Protein AF-A0A1Q7A7P5-F1 (afdb_monomer_lite)

Structure (mmCIF, N/CA/C/O backbone):
data_AF-A0A1Q7A7P5-F1
#
_entry.id   AF-A0A1Q7A7P5-F1
#
loop_
_atom_site.group_PDB
_atom_site.id
_atom_site.type_symbol
_atom_site.label_atom_id
_atom_site.label_alt_id
_atom_site.label_comp_id
_atom_site.label_asym_id
_atom_site.label_entity_id
_atom_site.label_seq_id
_atom_site.pdbx_PDB_ins_code
_atom_site.Cartn_x
_atom_site.Cartn_y
_atom_site.Cartn_z
_atom_site.occupancy
_atom_site.B_iso_or_equiv
_atom_site.auth_seq_id
_atom_site.auth_comp_id
_atom_site.auth_asym_id
_atom_site.auth_atom_id
_atom_site.pdbx_PDB_model_num
ATOM 1 N N . MET A 1 1 ? -13.760 4.037 -12.190 1.00 54.38 1 MET A N 1
ATOM 2 C CA . MET A 1 1 ? -12.512 4.746 -11.846 1.00 54.38 1 MET A CA 1
ATOM 3 C C . MET A 1 1 ? -11.557 3.686 -11.324 1.00 54.38 1 MET A C 1
ATOM 5 O O . MET A 1 1 ? -11.942 2.973 -10.408 1.00 54.38 1 MET A O 1
ATOM 9 N N . PHE A 1 2 ? -10.432 3.462 -12.001 1.00 64.88 2 PHE A N 1
ATOM 10 C CA . PHE A 1 2 ? -9.430 2.470 -11.603 1.00 64.88 2 PHE A CA 1
ATOM 11 C C . PHE A 1 2 ? -8.245 3.225 -11.013 1.00 64.88 2 PHE A C 1
ATOM 13 O O . PHE A 1 2 ? -7.707 4.115 -11.669 1.00 64.88 2 PHE A O 1
ATOM 20 N N . SER A 1 3 ? -7.893 2.896 -9.776 1.00 76.94 3 SER A N 1
ATOM 21 C CA . SER A 1 3 ? -6.980 3.692 -8.958 1.00 76.94 3 SER A CA 1
ATOM 22 C C . SER A 1 3 ? -6.176 2.735 -8.095 1.00 76.94 3 SER A C 1
ATOM 24 O O . SER A 1 3 ? -6.600 2.400 -6.982 1.00 76.94 3 SER A O 1
ATOM 26 N N . PRO A 1 4 ? -5.081 2.191 -8.646 1.00 88.12 4 PRO A N 1
ATOM 27 C CA . PRO A 1 4 ? -4.372 1.124 -7.983 1.00 88.12 4 PRO A CA 1
ATOM 28 C C . PRO A 1 4 ? -3.690 1.642 -6.722 1.00 88.12 4 PRO A C 1
ATOM 30 O O . PRO A 1 4 ? -3.117 2.736 -6.701 1.00 88.12 4 PRO A O 1
ATOM 33 N N . LEU A 1 5 ? -3.753 0.826 -5.675 1.00 93.69 5 LEU A N 1
ATOM 34 C CA . LEU A 1 5 ? -2.836 0.933 -4.556 1.00 93.69 5 LEU A CA 1
ATOM 35 C C . LEU A 1 5 ? -1.515 0.298 -4.989 1.00 93.69 5 LEU A C 1
ATOM 37 O O . LEU A 1 5 ? -1.501 -0.830 -5.480 1.00 93.69 5 LEU A O 1
ATOM 41 N N . ILE A 1 6 ? -0.423 1.026 -4.795 1.00 95.56 6 ILE A N 1
ATOM 42 C CA . ILE A 1 6 ? 0.942 0.577 -5.044 1.00 95.56 6 ILE A CA 1
ATOM 43 C C . ILE A 1 6 ? 1.725 0.797 -3.752 1.00 95.56 6 ILE A C 1
ATOM 45 O O . ILE A 1 6 ? 1.873 1.931 -3.293 1.00 95.56 6 ILE A O 1
ATOM 49 N N . LEU A 1 7 ? 2.229 -0.289 -3.171 1.00 97.38 7 LEU A N 1
ATOM 50 C CA . LEU A 1 7 ? 3.116 -0.253 -2.014 1.00 97.38 7 LEU A CA 1
ATOM 51 C C . LEU A 1 7 ? 4.496 -0.762 -2.408 1.00 97.38 7 LEU A C 1
ATOM 53 O O . LEU A 1 7 ? 4.619 -1.759 -3.118 1.00 97.38 7 LEU A O 1
ATOM 57 N N . ALA A 1 8 ? 5.536 -0.104 -1.918 1.00 98.00 8 ALA A N 1
ATOM 58 C CA . ALA A 1 8 ? 6.889 -0.644 -1.931 1.00 98.00 8 ALA A CA 1
ATOM 59 C C . ALA A 1 8 ? 7.669 -0.109 -0.728 1.00 98.00 8 ALA A C 1
ATOM 61 O O . ALA A 1 8 ? 7.352 0.955 -0.200 1.00 98.00 8 ALA A O 1
ATOM 62 N N . GLU A 1 9 ? 8.709 -0.826 -0.311 1.00 97.69 9 GLU A N 1
ATOM 63 C CA . GLU A 1 9 ? 9.497 -0.484 0.884 1.00 97.69 9 GLU A CA 1
ATOM 64 C C . GLU A 1 9 ? 10.210 0.874 0.784 1.00 97.69 9 GLU A C 1
ATOM 66 O O . GLU A 1 9 ? 10.540 1.494 1.793 1.00 97.69 9 GLU A O 1
ATOM 71 N N . THR A 1 10 ? 10.470 1.360 -0.435 1.00 97.12 10 THR A N 1
ATOM 72 C CA . TH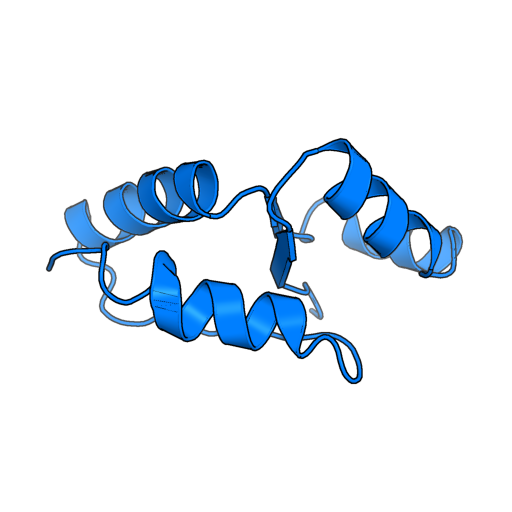R A 1 10 ? 11.219 2.602 -0.656 1.00 97.12 10 THR A CA 1
ATOM 73 C C . THR A 1 10 ? 10.626 3.444 -1.784 1.00 97.12 10 THR A C 1
ATOM 75 O O . THR A 1 10 ? 10.095 2.881 -2.745 1.00 97.12 10 THR A O 1
ATOM 78 N N . PRO A 1 11 ? 10.805 4.780 -1.760 1.00 96.44 11 PRO A N 1
ATOM 79 C CA . PRO A 1 11 ? 10.384 5.655 -2.857 1.00 96.44 11 PRO A CA 1
ATOM 80 C C . PRO A 1 11 ? 10.951 5.262 -4.227 1.00 96.44 11 PRO A C 1
ATOM 82 O O . PRO A 1 11 ? 10.252 5.337 -5.234 1.00 96.44 11 PRO A O 1
ATOM 85 N N . ALA A 1 12 ? 12.197 4.784 -4.273 1.00 97.25 12 ALA A N 1
ATOM 86 C CA . ALA A 1 12 ? 12.812 4.317 -5.513 1.00 97.25 12 ALA A CA 1
ATOM 87 C C . ALA A 1 12 ? 12.101 3.075 -6.078 1.00 97.25 12 ALA A C 1
ATOM 89 O O . ALA A 1 12 ? 11.869 2.989 -7.282 1.00 97.25 12 ALA A O 1
ATOM 90 N N . ALA A 1 13 ? 11.706 2.135 -5.215 1.00 97.50 13 ALA A N 1
ATOM 91 C CA . ALA A 1 13 ? 10.951 0.954 -5.625 1.00 97.50 13 ALA A CA 1
ATOM 92 C C . ALA A 1 13 ? 9.520 1.307 -6.063 1.00 97.50 13 ALA A C 1
ATOM 94 O O . ALA A 1 13 ? 9.009 0.715 -7.012 1.00 97.50 13 ALA A O 1
ATOM 95 N N . ILE A 1 14 ? 8.899 2.317 -5.442 1.00 96.44 14 ILE A N 1
ATOM 96 C CA . ILE A 1 14 ? 7.614 2.863 -5.902 1.00 96.44 14 ILE A CA 1
ATOM 97 C C . ILE A 1 14 ? 7.756 3.387 -7.332 1.00 96.44 14 ILE A C 1
ATOM 99 O O . ILE A 1 14 ? 6.971 3.011 -8.203 1.00 96.44 14 ILE A O 1
ATOM 103 N N . GLN A 1 15 ? 8.776 4.210 -7.596 1.00 95.25 15 GLN A N 1
ATOM 104 C CA . GLN A 1 15 ? 9.009 4.745 -8.936 1.00 95.25 15 GLN A CA 1
ATOM 105 C C . GLN A 1 15 ? 9.247 3.624 -9.954 1.00 95.25 15 GLN A C 1
ATOM 107 O O . GLN A 1 15 ? 8.644 3.635 -11.022 1.00 95.25 15 GLN A O 1
ATOM 112 N N . ALA A 1 16 ? 10.025 2.600 -9.592 1.00 95.62 16 ALA A N 1
ATOM 113 C CA . ALA A 1 16 ? 10.257 1.442 -10.453 1.00 95.62 16 ALA A CA 1
ATOM 114 C C . ALA A 1 16 ? 8.971 0.656 -10.779 1.00 95.62 16 ALA A C 1
ATOM 116 O O . ALA A 1 16 ? 8.879 0.061 -11.853 1.00 95.62 16 ALA A O 1
ATOM 117 N N . LYS A 1 17 ? 7.971 0.639 -9.886 1.00 94.25 17 LYS A N 1
ATOM 118 C CA . LYS A 1 17 ? 6.639 0.084 -10.184 1.00 94.25 17 LYS A CA 1
ATOM 119 C C . LYS A 1 17 ? 5.841 0.989 -11.110 1.00 94.25 17 LYS A C 1
ATOM 121 O O . LYS A 1 17 ? 5.233 0.497 -12.054 1.00 94.25 17 LYS A O 1
ATOM 126 N N . LEU A 1 18 ? 5.854 2.298 -10.866 1.00 92.25 18 LEU A N 1
ATOM 127 C CA . LEU A 1 18 ? 5.162 3.271 -11.713 1.00 92.25 18 LEU A CA 1
ATOM 128 C C . LEU A 1 18 ? 5.704 3.238 -13.147 1.00 92.25 18 LEU A C 1
ATOM 130 O O . LEU A 1 18 ? 4.920 3.188 -14.088 1.00 92.25 18 LEU A O 1
ATOM 134 N N . ASP A 1 19 ? 7.019 3.142 -13.328 1.00 93.19 19 ASP A N 1
ATOM 135 C CA . ASP A 1 19 ? 7.662 3.107 -14.647 1.00 93.19 19 ASP A CA 1
ATOM 136 C C . ASP A 1 19 ? 7.250 1.896 -15.513 1.00 93.19 19 ASP A C 1
ATOM 138 O O . ASP A 1 19 ? 7.461 1.907 -16.727 1.00 93.19 19 ASP A O 1
ATOM 142 N N . GLN A 1 20 ? 6.630 0.864 -14.925 1.00 90.75 20 GLN A N 1
ATOM 143 C CA . GLN A 1 20 ? 6.088 -0.294 -15.652 1.00 90.75 20 GLN A CA 1
ATOM 144 C C . GLN A 1 20 ? 4.738 -0.003 -16.322 1.00 90.75 20 GLN A C 1
ATOM 146 O O . GLN A 1 20 ? 4.316 -0.739 -17.217 1.00 90.75 20 GLN A O 1
ATOM 151 N N . PHE A 1 21 ? 4.042 1.056 -15.909 1.00 88.19 21 PHE A N 1
ATOM 152 C CA . PHE A 1 21 ? 2.772 1.447 -16.506 1.00 88.19 21 PHE A CA 1
ATOM 153 C C . PHE A 1 21 ? 3.001 2.293 -17.768 1.00 88.19 21 PHE A C 1
ATOM 155 O O . PHE A 1 21 ? 3.902 3.135 -17.812 1.00 88.19 21 PHE A O 1
ATOM 162 N N . PRO A 1 22 ? 2.143 2.162 -18.798 1.00 89.88 22 PRO A N 1
ATOM 163 C CA . PRO A 1 22 ? 2.143 3.101 -19.911 1.00 89.88 22 PRO A CA 1
ATOM 164 C C . PRO A 1 22 ? 1.973 4.544 -19.413 1.00 89.88 22 PRO A C 1
ATOM 166 O O . PRO A 1 22 ? 1.058 4.836 -18.645 1.00 89.88 22 PRO A O 1
ATOM 169 N N . LYS A 1 23 ? 2.808 5.478 -19.885 1.00 87.75 23 LYS A N 1
ATOM 170 C CA . LYS A 1 23 ? 2.783 6.884 -19.426 1.00 87.75 23 LYS A CA 1
ATOM 171 C C . LYS A 1 23 ? 1.420 7.560 -19.605 1.00 87.75 23 LYS A C 1
ATOM 173 O O . LYS A 1 23 ? 1.001 8.336 -18.754 1.00 87.75 23 LYS A O 1
ATOM 178 N N . THR A 1 24 ? 0.716 7.247 -20.692 1.00 87.94 24 THR A N 1
ATOM 179 C CA . THR A 1 24 ? -0.645 7.747 -20.954 1.00 87.94 24 THR A CA 1
ATOM 180 C C . THR A 1 24 ? -1.649 7.242 -19.922 1.00 87.94 24 THR A C 1
ATOM 182 O O . THR A 1 24 ? -2.543 7.982 -19.517 1.00 87.94 24 THR A O 1
ATOM 185 N N . LEU A 1 25 ? -1.475 6.002 -19.461 1.00 85.38 25 LEU A N 1
ATOM 186 C CA . LEU A 1 25 ? -2.294 5.407 -18.417 1.00 85.38 25 LEU A CA 1
ATOM 187 C C . LEU A 1 25 ? -2.012 6.070 -17.065 1.00 85.38 25 LEU A C 1
ATOM 189 O O . LEU A 1 25 ? -2.955 6.489 -16.403 1.00 85.38 25 LEU A O 1
ATOM 193 N N . LEU A 1 26 ? -0.740 6.248 -16.696 1.00 85.38 26 LEU A N 1
ATOM 194 C CA . LEU A 1 26 ? -0.366 6.952 -15.463 1.00 85.38 26 LEU A CA 1
ATOM 195 C C . LEU A 1 26 ? -0.921 8.376 -15.413 1.00 85.38 26 LEU A C 1
ATOM 197 O O . LEU A 1 26 ? -1.521 8.752 -14.412 1.00 85.38 26 LEU A O 1
ATOM 201 N N . ALA A 1 27 ? -0.786 9.135 -16.504 1.00 85.88 27 ALA A N 1
ATOM 202 C CA . ALA A 1 27 ? -1.327 10.490 -16.597 1.00 85.88 27 ALA A CA 1
ATOM 203 C C . ALA A 1 27 ? -2.852 10.514 -16.385 1.00 85.88 27 ALA A C 1
ATOM 205 O O . ALA A 1 27 ? -3.377 11.392 -15.709 1.00 85.88 27 ALA A O 1
ATOM 206 N N . SER A 1 28 ? -3.575 9.508 -16.893 1.00 83.69 28 SER A N 1
ATOM 207 C CA . SER A 1 28 ? -5.023 9.389 -16.664 1.00 83.69 28 SER A CA 1
ATOM 208 C C . SER A 1 28 ? -5.399 9.068 -15.210 1.00 83.69 28 SER A C 1
ATOM 210 O O . SER A 1 28 ? -6.541 9.288 -14.809 1.00 83.69 28 SER A O 1
ATOM 212 N N . MET A 1 29 ? -4.453 8.556 -14.417 1.00 82.44 29 MET A N 1
ATOM 213 C CA . MET A 1 29 ? -4.665 8.148 -13.028 1.00 82.44 29 MET A CA 1
ATOM 214 C C . MET A 1 29 ? -4.046 9.109 -12.015 1.00 82.44 29 MET A C 1
ATOM 216 O O . MET A 1 29 ? -4.209 8.865 -10.824 1.00 82.44 29 MET A O 1
ATOM 220 N N . GLU A 1 30 ? -3.366 10.174 -12.449 1.00 75.44 30 GLU A N 1
ATOM 221 C CA . GLU A 1 30 ? -2.513 11.037 -11.616 1.00 75.44 30 GLU A CA 1
ATOM 222 C C . GLU A 1 30 ? -3.201 11.521 -10.329 1.00 75.44 30 GLU A C 1
ATOM 224 O O . GLU A 1 30 ? -2.588 11.555 -9.267 1.00 75.44 30 GLU A O 1
ATOM 229 N N . GLN A 1 31 ? -4.506 11.802 -10.381 1.00 76.00 31 GLN A N 1
ATOM 230 C CA . GLN A 1 31 ? -5.272 12.256 -9.213 1.00 76.00 31 GLN A CA 1
ATOM 231 C C . GLN A 1 31 ? -5.755 11.137 -8.280 1.00 76.00 31 GLN A C 1
ATOM 233 O O . GLN A 1 31 ? -6.383 11.408 -7.258 1.00 76.00 31 GLN A O 1
ATOM 238 N N . THR A 1 32 ? -5.530 9.879 -8.643 1.00 79.12 32 THR A N 1
ATOM 239 C CA . THR A 1 32 ? -6.189 8.735 -8.010 1.00 79.12 32 THR A CA 1
ATOM 240 C C . THR A 1 32 ? -5.254 7.586 -7.634 1.00 79.12 32 THR A C 1
ATOM 242 O O . THR A 1 32 ? -5.600 6.823 -6.735 1.00 79.12 32 THR A O 1
ATOM 245 N N . VAL A 1 33 ? -4.073 7.456 -8.256 1.00 83.38 33 VAL A N 1
ATOM 246 C CA . VAL A 1 33 ? -3.074 6.464 -7.822 1.00 83.38 33 VAL A CA 1
ATOM 247 C C . VAL A 1 33 ? -2.647 6.764 -6.390 1.00 83.38 33 VAL A C 1
ATOM 249 O O . VAL A 1 33 ? -2.321 7.899 -6.046 1.00 83.38 33 VAL A O 1
ATOM 252 N N . VAL A 1 34 ? -2.592 5.723 -5.563 1.00 88.38 34 VAL A N 1
ATOM 253 C CA . VAL A 1 34 ? -1.988 5.798 -4.232 1.00 88.38 34 VAL A CA 1
ATOM 254 C C . VAL A 1 34 ? -0.701 4.990 -4.272 1.00 88.38 34 VAL A C 1
ATOM 256 O O . VAL A 1 34 ? -0.740 3.769 -4.177 1.00 88.38 34 VAL A O 1
ATOM 259 N N . ALA A 1 35 ? 0.427 5.674 -4.445 1.00 94.12 35 ALA A N 1
ATOM 260 C CA . ALA A 1 35 ? 1.751 5.068 -4.517 1.00 94.12 35 ALA A CA 1
ATOM 261 C C . ALA A 1 35 ? 2.578 5.529 -3.311 1.00 94.12 35 ALA A C 1
ATOM 263 O O . ALA A 1 35 ? 2.886 6.713 -3.194 1.00 94.12 35 ALA A O 1
ATOM 264 N N . THR A 1 36 ? 2.854 4.631 -2.365 1.00 96.19 36 THR A N 1
ATOM 265 C CA . THR A 1 36 ? 3.376 5.026 -1.046 1.00 96.19 36 THR A CA 1
ATOM 266 C C . THR A 1 36 ? 4.128 3.891 -0.344 1.00 96.19 36 THR A C 1
ATOM 268 O O . THR A 1 36 ? 4.080 2.740 -0.777 1.00 96.19 36 THR A O 1
ATOM 271 N N . THR A 1 37 ? 4.853 4.207 0.729 1.00 98.19 37 THR A N 1
ATOM 272 C CA . THR A 1 37 ? 5.501 3.201 1.586 1.00 98.19 37 THR A CA 1
ATOM 273 C C . THR A 1 37 ? 4.520 2.627 2.618 1.00 98.19 37 THR A C 1
ATOM 275 O O . THR A 1 37 ? 3.517 3.278 2.926 1.00 98.19 37 THR A O 1
ATOM 278 N N . PRO A 1 38 ? 4.785 1.449 3.223 1.00 98.06 38 PRO A N 1
ATOM 279 C CA . PRO A 1 38 ? 3.921 0.899 4.272 1.00 98.06 38 PRO A CA 1
ATOM 280 C C . PRO A 1 38 ? 3.693 1.873 5.437 1.00 98.06 38 PRO A C 1
ATOM 282 O O . PRO A 1 38 ? 2.559 2.076 5.867 1.00 98.06 38 PRO A O 1
ATOM 285 N N . GLY A 1 39 ? 4.751 2.543 5.905 1.00 97.50 39 GLY A N 1
ATOM 286 C CA . GLY A 1 39 ? 4.658 3.497 7.015 1.00 97.50 39 GLY A CA 1
ATOM 287 C C . GLY A 1 39 ? 3.785 4.717 6.710 1.00 97.50 39 GLY A C 1
ATOM 288 O O . GLY A 1 39 ? 3.056 5.200 7.575 1.00 97.50 39 GLY A O 1
ATOM 289 N N . GLU A 1 40 ? 3.832 5.224 5.481 1.00 97.31 40 GLU A N 1
ATOM 290 C CA . GLU A 1 40 ? 2.971 6.322 5.031 1.00 97.31 40 GLU A CA 1
ATOM 291 C C . GLU A 1 40 ? 1.527 5.860 4.798 1.00 97.31 40 GLU A C 1
ATOM 293 O O . GLU A 1 40 ? 0.593 6.572 5.178 1.00 97.31 40 GLU A O 1
ATOM 298 N N . ALA A 1 41 ? 1.333 4.655 4.249 1.00 96.38 41 ALA A N 1
ATOM 299 C CA . ALA A 1 41 ? 0.015 4.047 4.087 1.00 96.38 41 ALA A CA 1
ATOM 300 C C . ALA A 1 41 ? -0.702 3.899 5.433 1.00 96.38 41 ALA A C 1
ATOM 302 O O . ALA A 1 41 ? -1.850 4.322 5.547 1.00 96.38 41 ALA A O 1
ATOM 303 N N . ILE A 1 42 ? -0.012 3.382 6.458 1.00 97.12 42 ILE A N 1
ATOM 304 C CA . ILE A 1 42 ? -0.548 3.245 7.820 1.00 97.12 42 ILE A CA 1
ATOM 305 C C . ILE A 1 42 ? -1.024 4.600 8.338 1.00 97.12 42 ILE A C 1
ATOM 307 O O . ILE A 1 42 ? -2.177 4.727 8.729 1.00 97.12 42 ILE A O 1
ATOM 311 N N . LYS A 1 43 ? -0.182 5.641 8.273 1.00 96.50 43 LYS A N 1
ATOM 312 C CA . LYS A 1 43 ? -0.556 6.992 8.726 1.00 96.50 43 LYS A CA 1
ATOM 313 C C . LYS A 1 43 ? -1.801 7.507 8.006 1.00 96.50 43 LYS A C 1
ATOM 315 O O . LYS A 1 43 ? -2.708 8.035 8.641 1.00 96.50 43 LYS A O 1
ATOM 320 N N . ARG A 1 44 ? -1.856 7.349 6.681 1.00 93.88 44 ARG A N 1
ATOM 321 C CA . ARG A 1 44 ? -2.982 7.824 5.868 1.00 93.88 44 ARG A CA 1
ATOM 322 C C . ARG A 1 44 ? -4.272 7.069 6.178 1.00 93.88 44 ARG A C 1
ATOM 324 O O . ARG A 1 44 ? -5.330 7.685 6.257 1.00 93.88 44 ARG A O 1
ATOM 331 N N . MET A 1 45 ? -4.189 5.751 6.322 1.00 94.75 45 MET A N 1
ATOM 332 C CA . MET A 1 45 ? -5.342 4.906 6.617 1.00 94.75 45 MET A CA 1
ATOM 333 C C . MET A 1 45 ? -5.818 5.095 8.055 1.00 94.75 45 MET A C 1
ATOM 335 O O . MET A 1 45 ? -7.023 5.169 8.261 1.00 94.75 45 MET A O 1
ATOM 339 N N . GLN A 1 46 ? -4.911 5.274 9.019 1.00 96.25 46 GLN A N 1
ATOM 340 C CA . GLN A 1 46 ? -5.262 5.544 10.413 1.00 96.25 46 GLN A CA 1
ATOM 341 C C . GLN A 1 46 ? -6.095 6.822 10.543 1.00 96.25 46 GLN A C 1
ATOM 343 O O . GLN A 1 46 ? -7.131 6.789 11.188 1.00 96.25 46 GLN A O 1
ATOM 348 N N . VAL A 1 47 ? -5.747 7.900 9.827 1.00 95.88 47 VAL A N 1
ATOM 349 C CA . VAL A 1 47 ? -6.573 9.126 9.797 1.00 95.88 47 VAL A CA 1
ATOM 350 C C . VAL A 1 47 ? -8.008 8.842 9.340 1.00 95.88 47 VAL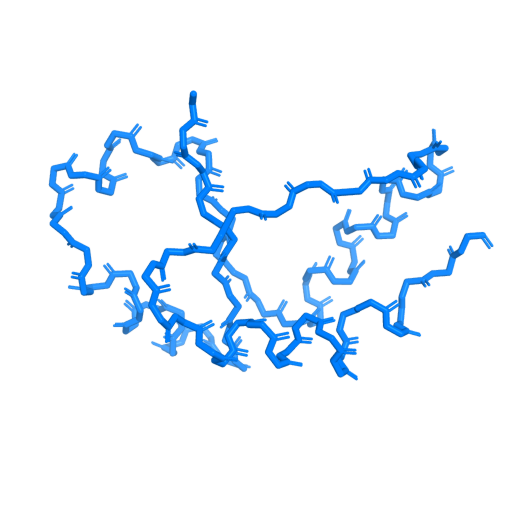 A C 1
ATOM 352 O O . VAL A 1 47 ? -8.945 9.459 9.836 1.00 95.88 47 VAL A O 1
ATOM 355 N N . LEU A 1 48 ? -8.196 7.922 8.390 1.00 94.69 48 LEU A N 1
ATOM 356 C CA . LEU A 1 48 ? -9.526 7.542 7.909 1.00 94.69 48 LEU A CA 1
ATOM 357 C C . LEU A 1 48 ? -10.268 6.681 8.938 1.00 94.69 48 LEU A C 1
ATOM 359 O O . LEU A 1 48 ? -11.463 6.886 9.156 1.00 94.69 48 LEU A O 1
ATOM 363 N N . VAL A 1 49 ? -9.564 5.757 9.591 1.00 95.88 49 VAL A N 1
ATOM 364 C CA . VAL A 1 49 ? -10.112 4.954 10.691 1.00 95.88 49 VAL A CA 1
ATOM 365 C C . VAL A 1 49 ? -10.559 5.852 11.849 1.00 95.88 49 VAL A C 1
ATOM 367 O O . VAL A 1 49 ? -11.699 5.734 12.292 1.00 95.88 49 VAL A O 1
ATOM 370 N N . ASP A 1 50 ? -9.733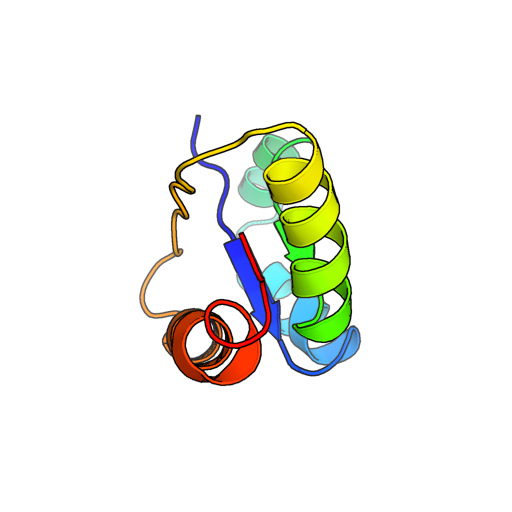 6.822 12.251 1.00 96.44 50 ASP A N 1
ATOM 371 C CA . ASP A 1 50 ? -10.003 7.754 13.356 1.00 96.44 50 ASP A CA 1
ATOM 372 C C . ASP A 1 50 ? -11.273 8.597 13.132 1.00 96.44 50 ASP A C 1
ATOM 374 O O . ASP A 1 50 ? -11.936 9.000 14.088 1.00 96.44 50 ASP A O 1
ATOM 378 N N . VAL A 1 51 ? -11.644 8.859 11.871 1.00 96.69 51 VAL A N 1
ATOM 379 C CA . VAL A 1 51 ? -12.886 9.572 11.509 1.00 96.69 51 VAL A CA 1
ATOM 380 C C . VAL A 1 51 ? -14.059 8.632 11.201 1.00 96.69 51 VAL A C 1
ATOM 382 O O . VAL A 1 51 ? -15.105 9.075 10.724 1.00 96.69 51 VAL A O 1
ATOM 385 N N . GLY A 1 52 ? -13.910 7.337 11.489 1.00 95.94 52 GLY A N 1
ATOM 386 C CA . GLY A 1 52 ? -14.984 6.347 11.474 1.00 95.94 52 GLY A CA 1
ATOM 387 C C . GLY A 1 52 ? -15.081 5.487 10.214 1.00 95.94 52 GLY A C 1
ATOM 388 O O . GLY A 1 52 ? -16.080 4.778 10.063 1.00 95.94 52 GLY A O 1
ATOM 389 N N . PHE A 1 53 ? -14.095 5.494 9.308 1.00 94.88 53 PHE A N 1
ATOM 390 C CA . PHE A 1 53 ? -14.116 4.579 8.158 1.00 94.88 53 PHE A CA 1
ATOM 391 C C . PHE A 1 53 ? -14.024 3.122 8.622 1.00 94.88 53 PHE A C 1
ATOM 393 O O . PHE A 1 53 ? -13.157 2.761 9.409 1.00 94.88 53 PHE A O 1
ATOM 400 N N . GLN A 1 54 ? -14.912 2.278 8.092 1.00 90.75 54 GLN A N 1
ATOM 401 C CA . GLN A 1 54 ? -15.054 0.878 8.519 1.00 90.75 54 GLN A CA 1
ATOM 402 C C . GLN A 1 54 ? -14.465 -0.134 7.529 1.00 90.75 54 GLN A C 1
ATOM 404 O O . GLN A 1 54 ? -14.321 -1.308 7.857 1.00 90.75 54 GLN A O 1
ATOM 409 N N . TYR A 1 55 ? -14.171 0.278 6.294 1.00 91.12 55 TYR A N 1
ATOM 410 C CA . TYR A 1 55 ? -13.637 -0.617 5.273 1.00 91.12 55 TYR A CA 1
ATOM 411 C C . TYR A 1 55 ? -12.830 0.144 4.223 1.00 91.12 55 TYR A C 1
ATOM 413 O O . TYR A 1 55 ? -13.064 1.324 3.958 1.00 91.12 55 TYR A O 1
ATOM 421 N N . PHE A 1 56 ? -11.908 -0.576 3.587 1.00 90.81 56 PHE A N 1
ATOM 422 C CA . PHE A 1 56 ? -11.088 -0.091 2.486 1.00 90.81 56 PHE A CA 1
ATOM 423 C C . PHE A 1 56 ? -11.214 -1.050 1.306 1.00 90.81 56 PHE A C 1
ATOM 425 O O . PHE A 1 56 ? -11.122 -2.265 1.473 1.00 90.81 56 PHE A O 1
ATOM 432 N N . VAL A 1 57 ? -11.409 -0.504 0.107 1.00 90.44 57 VAL A N 1
ATOM 433 C CA . VAL A 1 57 ? -11.377 -1.274 -1.141 1.00 90.44 57 VAL A CA 1
ATOM 434 C C . VAL A 1 57 ? -10.126 -0.866 -1.902 1.00 90.44 57 VAL A C 1
ATOM 436 O O . VAL A 1 57 ? -10.030 0.255 -2.396 1.00 90.44 57 VAL A O 1
ATOM 439 N N . CYS A 1 58 ? -9.160 -1.776 -1.983 1.00 89.88 58 CYS A N 1
ATOM 440 C CA . CYS A 1 58 ? -7.911 -1.556 -2.700 1.00 89.88 58 CYS A CA 1
ATOM 441 C C . CYS A 1 58 ? -7.954 -2.297 -4.036 1.00 89.88 58 CYS A C 1
ATOM 443 O O . CYS A 1 58 ? -8.231 -3.494 -4.078 1.00 89.88 58 CYS A O 1
ATOM 445 N N . THR A 1 59 ? -7.655 -1.593 -5.129 1.00 90.38 59 THR A N 1
ATOM 446 C CA . THR A 1 59 ? -7.431 -2.237 -6.429 1.00 90.38 59 THR A CA 1
ATOM 447 C C . THR A 1 59 ? -5.940 -2.482 -6.607 1.00 90.38 59 THR A C 1
ATOM 449 O O . THR A 1 59 ? -5.146 -1.575 -6.377 1.00 90.38 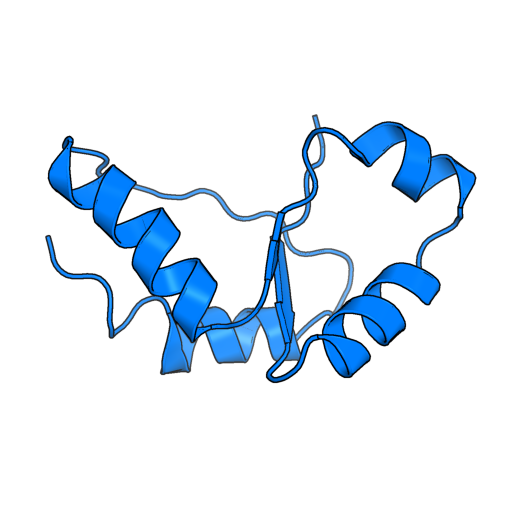59 THR A O 1
ATOM 452 N N . ILE A 1 60 ? -5.555 -3.705 -6.970 1.00 90.31 60 ILE A N 1
ATOM 453 C CA . ILE A 1 60 ? -4.159 -4.076 -7.224 1.00 90.31 60 ILE A CA 1
ATOM 454 C C . ILE A 1 60 ? -4.005 -4.346 -8.718 1.00 90.31 60 ILE A C 1
ATOM 456 O O . ILE A 1 60 ? -4.802 -5.075 -9.310 1.00 90.31 60 ILE A O 1
ATOM 460 N N . SER A 1 61 ? -2.999 -3.731 -9.336 1.00 85.88 61 SER A N 1
ATOM 461 C CA . SER A 1 61 ? -2.721 -3.905 -10.761 1.00 85.88 61 SER A CA 1
ATOM 462 C C . SER A 1 61 ? -1.979 -5.211 -11.021 1.00 85.88 61 SER A C 1
ATOM 464 O O . SER A 1 61 ? -0.901 -5.439 -10.474 1.00 85.88 61 SER A O 1
ATOM 466 N N . GLY A 1 62 ? -2.511 -6.033 -11.927 1.00 85.44 62 GLY A N 1
ATOM 467 C CA . GLY A 1 62 ? -1.831 -7.235 -12.408 1.00 85.44 62 GLY A CA 1
ATOM 468 C C . GLY A 1 62 ? -1.461 -8.198 -11.277 1.00 85.44 62 GLY A C 1
ATOM 469 O O . GLY A 1 62 ? -2.302 -8.545 -10.454 1.00 85.44 62 GLY A O 1
ATOM 470 N N . ASN A 1 63 ? -0.199 -8.631 -11.256 1.00 88.19 63 ASN A N 1
ATOM 471 C CA . ASN A 1 63 ? 0.340 -9.568 -10.269 1.00 88.19 63 ASN A CA 1
ATOM 472 C C . ASN A 1 63 ? 1.307 -8.877 -9.291 1.00 88.19 63 ASN A C 1
ATOM 474 O O . ASN A 1 63 ? 2.381 -9.406 -9.005 1.00 88.19 63 ASN A O 1
ATOM 478 N N . ASP A 1 64 ? 0.968 -7.676 -8.812 1.00 94.12 64 ASP A N 1
ATOM 479 C CA . ASP A 1 64 ? 1.757 -6.974 -7.790 1.00 94.12 64 ASP A CA 1
ATOM 480 C C . ASP A 1 64 ? 1.585 -7.630 -6.404 1.00 94.12 64 ASP A C 1
ATOM 482 O O . ASP A 1 64 ? 0.939 -7.114 -5.488 1.00 94.12 64 ASP A O 1
ATOM 486 N N . VAL A 1 65 ? 2.161 -8.828 -6.277 1.00 95.50 65 VAL A N 1
ATOM 487 C CA . VAL A 1 65 ? 2.147 -9.660 -5.067 1.00 95.50 65 VAL A CA 1
ATOM 488 C C . VAL A 1 65 ? 2.892 -8.980 -3.923 1.00 95.50 65 VAL A C 1
ATOM 490 O O . VAL A 1 65 ? 2.534 -9.162 -2.764 1.00 95.50 65 VAL A O 1
ATOM 493 N N . GLU A 1 66 ? 3.905 -8.169 -4.227 1.00 96.81 66 GLU A N 1
ATOM 494 C CA . GLU A 1 66 ? 4.603 -7.394 -3.204 1.00 96.81 66 GLU A CA 1
ATOM 495 C C . GLU A 1 66 ? 3.646 -6.405 -2.536 1.00 96.81 66 GLU A C 1
ATOM 497 O O . GLU A 1 66 ? 3.570 -6.390 -1.310 1.00 96.81 66 GLU A O 1
ATOM 502 N N . THR A 1 67 ? 2.854 -5.645 -3.304 1.00 97.12 67 THR A N 1
ATOM 503 C CA . THR A 1 67 ? 1.854 -4.747 -2.711 1.00 97.12 67 THR A CA 1
ATOM 504 C C . THR A 1 67 ? 0.861 -5.512 -1.834 1.00 97.12 67 THR A C 1
ATOM 506 O O . THR A 1 67 ? 0.564 -5.068 -0.725 1.00 97.12 67 THR A O 1
ATOM 509 N N . LEU A 1 68 ? 0.383 -6.679 -2.282 1.00 95.94 68 LEU A N 1
ATOM 510 C CA . LEU A 1 68 ? -0.502 -7.535 -1.481 1.00 95.94 68 LEU A CA 1
ATOM 511 C C . LEU A 1 68 ? 0.155 -7.991 -0.170 1.00 95.94 68 LEU A C 1
ATOM 513 O O . LEU A 1 68 ? -0.472 -7.921 0.886 1.00 95.94 68 LEU A O 1
ATOM 517 N N . ASN A 1 69 ? 1.415 -8.425 -0.222 1.00 97.56 69 ASN A N 1
ATOM 518 C CA . ASN A 1 69 ? 2.155 -8.876 0.954 1.00 97.56 69 ASN A CA 1
ATOM 519 C C . ASN A 1 69 ? 2.400 -7.733 1.940 1.00 97.56 69 ASN A C 1
ATOM 521 O O . ASN A 1 69 ? 2.151 -7.904 3.129 1.00 97.56 69 ASN A O 1
ATOM 525 N N . LEU A 1 70 ? 2.828 -6.562 1.465 1.00 98.25 70 LEU A N 1
ATOM 526 C CA . LEU A 1 70 ? 3.033 -5.384 2.311 1.00 98.25 70 LEU A CA 1
ATOM 527 C C . LEU A 1 70 ? 1.721 -4.929 2.954 1.00 98.25 70 LEU A C 1
ATOM 529 O O . LEU A 1 70 ? 1.686 -4.622 4.147 1.00 98.25 70 LEU A O 1
ATOM 533 N N . LEU A 1 71 ? 0.624 -4.952 2.194 1.00 96.00 71 LEU A N 1
ATOM 534 C CA . LEU A 1 71 ? -0.700 -4.640 2.715 1.00 96.00 71 LEU A CA 1
ATOM 535 C C . LEU A 1 71 ? -1.094 -5.617 3.835 1.00 96.00 71 LEU A C 1
ATOM 537 O O . LEU A 1 71 ? -1.482 -5.180 4.914 1.00 96.00 71 LEU A O 1
ATOM 541 N N . ALA A 1 72 ? -0.953 -6.923 3.601 1.00 96.44 72 ALA A N 1
ATOM 542 C CA . ALA A 1 72 ? -1.362 -7.965 4.541 1.00 96.44 72 ALA A CA 1
ATOM 543 C C . ALA A 1 72 ? -0.460 -8.079 5.781 1.00 96.44 72 ALA A C 1
ATOM 545 O O . ALA A 1 72 ? -0.954 -8.360 6.870 1.00 96.44 72 ALA A O 1
ATOM 546 N N . GLN A 1 73 ? 0.852 -7.894 5.626 1.00 98.00 73 GLN A N 1
ATOM 547 C CA . GLN A 1 73 ? 1.837 -8.159 6.679 1.00 98.00 73 GLN A CA 1
ATOM 548 C C . GLN A 1 73 ? 2.231 -6.908 7.460 1.00 98.00 73 GLN A C 1
ATOM 550 O O . 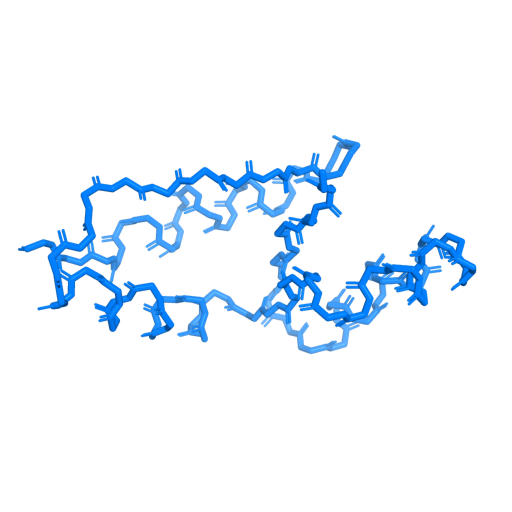GLN A 1 73 ? 2.596 -7.019 8.628 1.00 98.00 73 GLN A O 1
ATOM 555 N N . GLN A 1 74 ? 2.178 -5.729 6.835 1.00 97.94 74 GLN A N 1
ATOM 556 C CA . GLN A 1 74 ? 2.648 -4.490 7.453 1.00 97.94 74 GLN A CA 1
ATOM 557 C C . GLN A 1 74 ? 1.535 -3.465 7.628 1.00 97.94 74 GLN A C 1
ATOM 559 O O . GLN A 1 74 ? 1.419 -2.895 8.703 1.00 97.94 74 GLN A O 1
ATOM 564 N N . VAL A 1 75 ? 0.696 -3.223 6.621 1.00 96.75 75 VAL A N 1
ATOM 565 C CA . VAL A 1 75 ? -0.279 -2.123 6.709 1.00 96.75 75 VAL A CA 1
ATOM 566 C C . VAL A 1 75 ? -1.505 -2.510 7.536 1.00 96.75 75 VAL A C 1
ATOM 568 O O . VAL A 1 75 ? -1.766 -1.879 8.555 1.00 96.75 75 VAL A O 1
ATOM 571 N N . ILE A 1 76 ? -2.238 -3.555 7.134 1.00 95.06 76 ILE A N 1
ATOM 572 C CA . ILE A 1 76 ? -3.486 -3.976 7.796 1.00 95.06 76 ILE A CA 1
ATOM 573 C C . ILE A 1 76 ? -3.277 -4.296 9.288 1.00 95.06 76 ILE A C 1
ATOM 575 O O . ILE A 1 76 ? -4.089 -3.846 10.091 1.00 95.06 76 ILE A O 1
ATOM 579 N N . PRO A 1 77 ? -2.215 -5.012 9.711 1.00 95.75 77 PRO A N 1
ATOM 580 C CA . PRO A 1 77 ? -2.020 -5.315 11.131 1.00 95.75 77 PRO A CA 1
ATOM 581 C C . PRO A 1 77 ? -1.683 -4.099 12.005 1.00 95.75 77 PRO A C 1
ATOM 583 O O . PRO A 1 77 ? -1.764 -4.203 13.224 1.00 95.75 77 PRO A O 1
ATOM 586 N N . ASN A 1 78 ? -1.268 -2.976 11.406 1.00 96.81 78 ASN A N 1
ATOM 587 C CA . ASN A 1 78 ? -0.797 -1.791 12.129 1.00 96.81 78 ASN A CA 1
ATOM 588 C C . ASN A 1 78 ? -1.753 -0.591 12.029 1.00 96.81 78 ASN A C 1
ATOM 590 O O . ASN A 1 78 ? -1.395 0.502 12.466 1.00 96.81 78 ASN A O 1
ATOM 594 N N . ILE A 1 79 ? -2.955 -0.781 11.480 1.00 93.19 79 ILE A N 1
ATOM 595 C CA . ILE A 1 79 ? -4.067 0.165 11.629 1.00 93.19 79 ILE A CA 1
ATOM 596 C C . ILE A 1 79 ? -4.992 -0.339 12.741 1.00 93.19 79 ILE A C 1
ATOM 598 O O . ILE A 1 79 ? -5.292 -1.531 12.808 1.00 93.19 79 ILE A O 1
ATOM 602 N N . VAL A 1 80 ?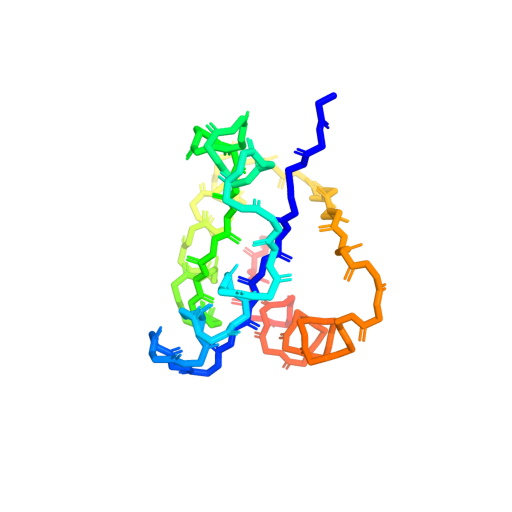 -5.422 0.550 13.634 1.00 81.88 80 VAL A N 1
ATOM 603 C CA . VAL A 1 80 ? -6.216 0.197 14.822 1.00 81.88 80 VAL A CA 1
ATOM 604 C C . VAL A 1 80 ? -7.539 0.948 14.780 1.00 81.88 80 VAL A C 1
ATOM 606 O O . VAL A 1 80 ? -7.536 2.166 14.614 1.00 81.88 80 VAL A O 1
ATOM 609 N N . ALA A 1 81 ? -8.645 0.213 14.901 1.00 67.75 81 ALA A N 1
ATOM 610 C CA . ALA A 1 81 ? -9.994 0.766 15.031 1.00 67.75 81 ALA A CA 1
ATOM 611 C C . ALA A 1 81 ? -10.303 1.220 16.461 1.00 67.75 81 ALA A C 1
ATOM 613 O O . ALA A 1 81 ? -9.771 0.589 17.406 1.00 67.75 81 ALA A O 1
#

Foldseek 3Di:
DAAAEAEDQDPVVLVVVVVPDDPVVCVVRVVRHHRYYLVVLQVVVLVVVVVPDDDDDHDHPDPPVVSVCSCVPRRVVNRDD

Radius of gyration: 12.75 Å; chains: 1; bounding box: 28×22×36 Å

Sequence (81 aa):
MFSPLILAETPAAIQAKLDQFPKTLLASMEQTVVATTPGEAIKRMQVLVDVGFQYFVCTISGNDVETLNLLAQQVIPNIVA

pLDDT: mean 91.39, std 8.04, range [54.38, 98.25]

Secondary structure (DSSP, 8-state):
---BEEE-SSHHHHHHHHTTS-HHHHHHHTTT-EEE-HHHHHHHHHHHHHTT------B--TT-HHHHHHIIIIIGGG---